Protein AF-A0A7L5C524-F1 (afdb_monomer)

InterPro domains:
  IPR001647 DNA-binding HTH domain, TetR-type [PF00440] (17-54)
  IPR001647 DNA-binding HTH domain, TetR-type [PS50977] (3-63)
  IPR009057 Homedomain-like superfamily [SSF46689] (4-65)

Foldseek 3Di:
DDQCDLVNLLVLQLVLCLPPAPVCLDLVNSCVVVVHDSVSVCVNAVDSLSSLLVSLQVLLVCLVVVNVPDDVRNLSSLLRLVVNLVPHVSSVVSNVVSLVVQLLVLLVLDPDSPDPVSNVVSVVLSVVLVVLSPPPPDDSVVSVVVNVVSVVVSVVVNPD

Organism: NCBI:txid2748098

Mean predicted aligned error: 4.9 Å

Sequence (160 aa):
MARYSRRDWLALGRLALAEAGPAALTVEALTARAGKTRGSFYHHFPTHGDFVAALAAEWRRGLADGNKPHCPYDWAVERGMRRLAAAAPAARSEVEAADAARIARLRAAQADPASPAATDYAAIAQAVRLGLLADDRADPERIDRLLRLLDEMIAAHWNE

Secondary structure (DSSP, 8-state):
-----HHHHHHHHHHHHHHH-GGGGSHHHHHHHHT--HHHHHTT-SSHHHHHHHHHHHHHHHHHSS-----TTHHHHHHHHHHHHHH-HHHHHHHHHHHHHHHHHHHHTSSSTTSHHHHHHHHHHHHHHHHHHH-SSS-HHHHHHHHHHHHHHHHHTT--

Radius of gyration: 17.45 Å; Cα contacts (8 Å, |Δi|>4): 138; chains: 1; bounding box: 41×31×53 Å

Structure (mmCIF, N/CA/C/O backbone):
data_AF-A0A7L5C524-F1
#
_entry.id   AF-A0A7L5C524-F1
#
loop_
_atom_site.group_PDB
_atom_site.id
_atom_site.type_symbol
_atom_site.label_atom_id
_atom_site.label_alt_id
_atom_site.label_comp_id
_atom_site.label_asym_id
_atom_site.label_entity_id
_atom_site.label_seq_id
_atom_site.pdbx_PDB_ins_code
_atom_site.Cartn_x
_atom_site.Cartn_y
_atom_site.Cartn_z
_atom_site.occupancy
_atom_site.B_iso_or_equiv
_atom_site.auth_seq_id
_atom_site.auth_comp_id
_atom_site.auth_asym_id
_atom_site.auth_atom_id
_atom_site.pdbx_PDB_model_num
ATOM 1 N N . MET A 1 1 ? -13.439 -22.055 20.598 1.00 52.59 1 MET A N 1
ATOM 2 C CA . MET A 1 1 ? -13.337 -20.946 19.620 1.00 52.59 1 MET A CA 1
ATOM 3 C C . MET A 1 1 ? -11.869 -20.631 19.401 1.00 52.59 1 MET A C 1
ATOM 5 O O . MET A 1 1 ? -11.168 -20.442 20.387 1.00 52.59 1 MET A O 1
ATOM 9 N N . ALA A 1 2 ? -11.396 -20.614 18.153 1.00 69.69 2 ALA A N 1
ATOM 10 C CA . ALA A 1 2 ? -10.018 -20.231 17.854 1.00 69.69 2 ALA A CA 1
ATOM 11 C C . ALA A 1 2 ? -9.776 -18.760 18.242 1.00 69.69 2 ALA A C 1
ATOM 13 O O . ALA A 1 2 ? -10.640 -17.902 18.038 1.00 69.69 2 ALA A O 1
ATOM 14 N N . ARG A 1 3 ? -8.620 -18.479 18.853 1.00 80.62 3 ARG A N 1
ATOM 15 C CA . ARG A 1 3 ? -8.201 -17.119 19.210 1.00 80.62 3 ARG A CA 1
ATOM 16 C C . ARG A 1 3 ? -7.943 -16.338 17.924 1.00 80.62 3 ARG A C 1
ATOM 18 O O . ARG A 1 3 ? -7.228 -16.831 17.061 1.00 80.62 3 ARG A O 1
ATOM 25 N N . TYR A 1 4 ? -8.497 -15.131 17.826 1.00 92.81 4 TYR A N 1
ATOM 26 C CA . TYR A 1 4 ? -8.231 -14.238 16.701 1.00 92.81 4 TYR A CA 1
ATOM 27 C C . TYR A 1 4 ? -6.750 -13.865 16.725 1.00 92.81 4 TYR A C 1
ATOM 29 O O . TYR A 1 4 ? -6.271 -13.302 17.709 1.00 92.81 4 TYR A O 1
ATOM 37 N N . SER A 1 5 ? -6.006 -14.277 15.708 1.00 96.19 5 SER A N 1
ATOM 38 C CA . SER A 1 5 ? -4.558 -14.151 15.683 1.00 96.19 5 SER A CA 1
ATOM 39 C C . SER A 1 5 ? -4.124 -12.786 15.159 1.00 96.19 5 SER A C 1
ATOM 41 O O . SER A 1 5 ? -4.884 -12.034 14.548 1.00 96.19 5 SER A O 1
ATOM 43 N N . ARG A 1 6 ? -2.836 -12.482 15.338 1.00 96.81 6 ARG A N 1
ATOM 44 C CA . ARG A 1 6 ? -2.214 -11.308 14.722 1.00 96.81 6 ARG A CA 1
ATOM 45 C C . ARG A 1 6 ? -2.361 -11.321 13.193 1.00 96.81 6 ARG A C 1
ATOM 47 O O . ARG A 1 6 ? -2.556 -10.267 12.601 1.00 96.81 6 ARG A O 1
ATOM 54 N N . ARG A 1 7 ? -2.275 -12.499 12.563 1.00 95.25 7 ARG A N 1
ATOM 55 C CA . ARG A 1 7 ? -2.425 -12.667 11.110 1.00 95.25 7 ARG A CA 1
ATOM 56 C C . ARG A 1 7 ? -3.860 -12.396 10.659 1.00 95.25 7 ARG A C 1
ATOM 58 O O . ARG A 1 7 ? -4.046 -11.747 9.637 1.00 95.25 7 ARG A O 1
ATOM 65 N N . ASP A 1 8 ? -4.854 -12.807 11.445 1.00 96.56 8 ASP A N 1
ATOM 66 C CA . ASP A 1 8 ? -6.268 -12.550 11.136 1.00 96.56 8 ASP A CA 1
ATOM 67 C C . ASP A 1 8 ? -6.587 -11.048 11.162 1.00 96.56 8 ASP A C 1
ATOM 69 O O . ASP A 1 8 ? -7.357 -10.553 10.340 1.00 96.56 8 ASP A O 1
ATOM 73 N N . TRP A 1 9 ? -5.956 -10.285 12.062 1.00 97.94 9 TRP A N 1
ATOM 74 C CA . TRP A 1 9 ? -6.074 -8.822 12.076 1.00 97.94 9 TRP A CA 1
ATOM 75 C C . TRP A 1 9 ? -5.481 -8.168 10.828 1.00 97.94 9 TRP A C 1
ATOM 77 O O . TRP A 1 9 ? -6.079 -7.241 10.288 1.00 97.94 9 TRP A O 1
ATOM 87 N N . LEU A 1 10 ? -4.328 -8.643 10.357 1.00 96.88 10 LEU A N 1
ATOM 88 C CA . LEU A 1 10 ? -3.682 -8.103 9.157 1.00 96.88 10 LEU A CA 1
ATOM 89 C C . LEU A 1 10 ? -4.461 -8.465 7.890 1.00 96.88 10 LEU A C 1
ATOM 91 O O . LEU A 1 10 ? -4.672 -7.604 7.040 1.00 96.88 10 LEU A O 1
ATOM 95 N N . ALA A 1 11 ? -4.954 -9.703 7.794 1.00 94.12 11 ALA A N 1
ATOM 96 C CA . ALA A 1 11 ? -5.819 -10.136 6.700 1.00 94.12 11 ALA A CA 1
ATOM 97 C C . ALA A 1 11 ? -7.111 -9.304 6.647 1.00 94.12 11 ALA A C 1
ATOM 99 O O . ALA A 1 11 ? -7.488 -8.814 5.583 1.00 94.12 11 ALA A O 1
ATOM 100 N N . LEU A 1 12 ? -7.740 -9.065 7.803 1.00 96.06 12 LEU A N 1
ATOM 101 C CA . LEU A 1 12 ? -8.906 -8.191 7.914 1.00 96.06 12 LEU A CA 1
ATOM 102 C C . LEU A 1 12 ? -8.589 -6.752 7.498 1.00 96.06 12 LEU A C 1
ATOM 104 O O . LEU A 1 12 ? -9.348 -6.158 6.738 1.00 96.06 12 LEU A O 1
ATOM 108 N N . GLY A 1 13 ? -7.466 -6.205 7.970 1.00 96.31 13 GLY A N 1
ATOM 109 C CA . GLY A 1 13 ? -7.001 -4.872 7.600 1.00 96.31 13 GLY A CA 1
ATOM 110 C C . GLY A 1 13 ? -6.789 -4.729 6.099 1.00 96.31 13 GLY A C 1
ATOM 111 O O . GLY A 1 13 ? -7.242 -3.761 5.500 1.00 96.31 13 GLY A O 1
ATOM 112 N N . ARG A 1 14 ? -6.158 -5.720 5.468 1.00 94.94 14 ARG A N 1
ATOM 113 C CA . ARG A 1 14 ? -5.935 -5.751 4.019 1.00 94.94 14 ARG A CA 1
ATOM 114 C C . ARG A 1 14 ? -7.254 -5.711 3.243 1.00 94.94 14 ARG A C 1
ATOM 116 O O . ARG A 1 14 ? -7.369 -4.920 2.312 1.00 94.94 14 ARG A O 1
ATOM 123 N N . LEU A 1 1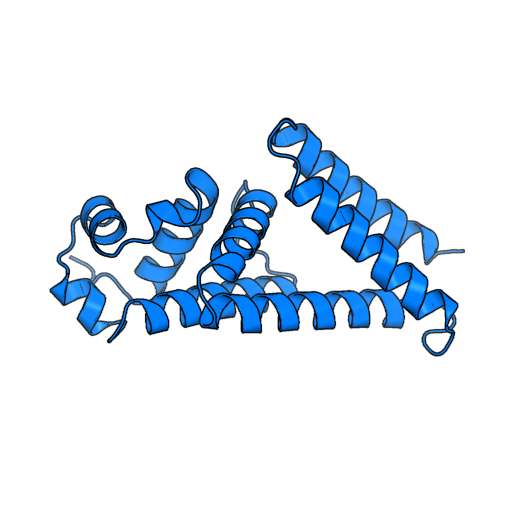5 ? -8.238 -6.523 3.638 1.00 93.69 15 LEU A N 1
ATOM 124 C CA . LEU A 1 15 ? -9.567 -6.541 3.013 1.00 93.69 15 LEU A CA 1
ATOM 125 C C . LEU A 1 15 ? -10.308 -5.214 3.217 1.00 93.69 15 LEU A C 1
ATOM 127 O O . LEU A 1 15 ? -10.798 -4.627 2.258 1.00 93.69 15 LEU A O 1
ATOM 131 N N . ALA A 1 16 ? -10.324 -4.697 4.447 1.00 95.31 16 ALA A N 1
ATOM 132 C CA . ALA A 1 16 ? -10.957 -3.419 4.765 1.00 95.31 16 ALA A CA 1
ATOM 133 C C . ALA A 1 16 ? -10.342 -2.254 3.972 1.00 95.31 16 ALA A C 1
ATOM 135 O O . ALA A 1 16 ? -11.062 -1.395 3.462 1.00 95.31 16 ALA A O 1
ATOM 136 N N . LEU A 1 17 ? -9.016 -2.258 3.821 1.00 94.62 17 LEU A N 1
ATOM 137 C CA . LEU A 1 17 ? -8.291 -1.268 3.036 1.00 94.62 17 LEU A CA 1
ATOM 138 C C . LEU A 1 17 ? -8.638 -1.338 1.544 1.00 94.62 17 LEU A C 1
ATOM 140 O O . LEU A 1 17 ? -8.789 -0.289 0.922 1.00 94.62 17 LEU A O 1
ATOM 144 N N . ALA A 1 18 ? -8.769 -2.543 0.984 1.00 91.25 18 ALA A N 1
ATOM 145 C CA . ALA A 1 18 ? -9.156 -2.739 -0.412 1.00 91.25 18 ALA A CA 1
ATOM 146 C C . ALA A 1 18 ? -10.578 -2.233 -0.694 1.00 91.25 18 ALA A C 1
ATOM 148 O O . ALA A 1 18 ? -10.816 -1.600 -1.717 1.00 91.25 18 ALA A O 1
ATOM 149 N N . GLU A 1 19 ? -11.510 -2.498 0.222 1.00 90.94 19 GLU A N 1
ATOM 150 C CA . GLU A 1 19 ? -12.929 -2.182 0.043 1.00 90.94 19 GLU A CA 1
ATOM 151 C C . GLU A 1 19 ? -13.248 -0.700 0.268 1.00 90.94 19 GLU A C 1
ATOM 153 O O . GLU A 1 19 ? -14.038 -0.118 -0.470 1.00 90.94 19 GLU A O 1
ATOM 158 N N . ALA A 1 20 ? -12.665 -0.087 1.301 1.00 92.25 20 ALA A N 1
ATOM 159 C CA . ALA A 1 20 ? -13.103 1.224 1.787 1.00 92.25 20 ALA A CA 1
ATOM 160 C C . ALA A 1 20 ? -11.949 2.194 2.098 1.00 92.25 20 ALA A C 1
ATOM 162 O O . ALA A 1 20 ? -12.171 3.313 2.566 1.00 92.25 20 ALA A O 1
ATOM 163 N N . GLY A 1 21 ? -10.707 1.809 1.802 1.00 93.06 21 GLY A N 1
ATOM 164 C CA . GLY A 1 21 ? -9.548 2.672 1.983 1.00 93.06 21 GLY A CA 1
ATOM 165 C C . GLY A 1 21 ? -9.164 2.900 3.455 1.00 93.06 21 GLY A C 1
ATOM 166 O O . GLY A 1 21 ? -9.609 2.184 4.354 1.00 93.06 21 GLY A O 1
ATOM 167 N N . PRO A 1 22 ? -8.313 3.909 3.728 1.00 95.56 22 PRO A N 1
ATOM 168 C CA . PRO A 1 22 ? -7.730 4.137 5.055 1.00 95.56 22 PRO A CA 1
ATOM 169 C C . PRO A 1 22 ? -8.746 4.339 6.185 1.00 95.56 22 PRO A C 1
ATOM 171 O O . PRO A 1 22 ? -8.479 3.958 7.323 1.00 95.56 22 PRO A O 1
ATOM 174 N N . ALA A 1 23 ? -9.919 4.907 5.883 1.00 94.81 23 ALA A N 1
ATOM 175 C CA . ALA A 1 23 ? -10.968 5.159 6.871 1.00 94.81 23 ALA A CA 1
ATOM 176 C C . ALA A 1 23 ? -11.514 3.869 7.510 1.00 94.81 23 ALA A C 1
ATOM 178 O O . ALA A 1 23 ? -11.993 3.900 8.641 1.00 94.81 23 ALA A O 1
ATOM 179 N N . ALA A 1 24 ? -11.395 2.725 6.832 1.00 96.44 24 ALA A N 1
ATOM 180 C CA . ALA A 1 24 ? -11.827 1.432 7.356 1.00 96.44 24 ALA A CA 1
ATOM 181 C C . ALA A 1 24 ? -10.819 0.781 8.321 1.00 96.44 24 ALA A C 1
ATOM 183 O O . ALA A 1 24 ? -11.091 -0.288 8.866 1.00 96.44 24 ALA A O 1
ATOM 184 N N . LEU A 1 25 ? -9.660 1.410 8.546 1.00 97.56 25 LEU A N 1
ATOM 185 C CA . LEU A 1 25 ? -8.599 0.890 9.410 1.00 97.56 25 LEU A CA 1
ATOM 186 C C . LEU A 1 25 ? -8.635 1.443 10.837 1.00 97.56 25 LEU A C 1
ATOM 188 O O . LEU A 1 25 ? -7.669 1.249 11.575 1.00 97.56 25 LEU A O 1
ATOM 192 N N . THR A 1 26 ? -9.698 2.135 11.251 1.00 97.12 26 THR A N 1
ATOM 193 C CA . THR A 1 26 ? -9.835 2.544 12.657 1.00 97.12 26 THR A CA 1
ATOM 194 C C . THR A 1 26 ? -9.984 1.318 13.556 1.00 97.12 26 THR A C 1
ATOM 196 O O . THR A 1 26 ? -10.510 0.280 13.143 1.00 97.12 26 THR A O 1
ATOM 199 N N . VAL A 1 27 ? -9.522 1.417 14.806 1.00 97.94 27 VAL A N 1
ATOM 200 C CA . VAL A 1 27 ? -9.633 0.305 15.765 1.00 97.94 27 VAL A CA 1
ATOM 201 C C . VAL A 1 27 ? -11.105 -0.073 15.953 1.00 97.94 27 VAL A C 1
ATOM 203 O O . VAL A 1 27 ? -11.442 -1.251 16.019 1.00 97.94 27 VAL A O 1
ATOM 206 N N . GLU A 1 28 ? -11.998 0.910 15.978 1.00 98.06 28 GLU A N 1
ATOM 207 C CA . GLU A 1 28 ? -13.445 0.740 16.091 1.00 98.06 28 GLU A CA 1
ATOM 208 C C . GLU A 1 28 ? -14.024 -0.015 14.888 1.00 98.06 28 GLU A C 1
ATOM 210 O O . GLU A 1 28 ? -14.724 -1.007 15.079 1.00 98.06 28 GLU A O 1
ATOM 215 N N . ALA A 1 29 ? -13.688 0.387 13.657 1.00 97.88 29 ALA A N 1
ATOM 216 C CA . ALA A 1 29 ? -14.171 -0.287 12.452 1.00 97.88 29 ALA A CA 1
ATOM 217 C C . ALA A 1 29 ? -13.667 -1.735 12.372 1.00 97.88 29 ALA A C 1
ATOM 219 O O . ALA A 1 29 ? -14.441 -2.656 12.101 1.00 97.88 29 ALA A O 1
ATOM 220 N N . LEU A 1 30 ? -12.384 -1.958 12.671 1.00 98.12 30 LEU A N 1
ATOM 221 C CA . LEU A 1 30 ? -11.775 -3.287 12.646 1.00 98.12 30 LEU A CA 1
ATOM 222 C C . LEU A 1 30 ? -12.372 -4.201 13.720 1.00 98.12 30 LEU A C 1
ATOM 224 O O . LEU A 1 30 ? -12.695 -5.354 13.443 1.00 98.12 30 LEU A O 1
ATOM 228 N N . THR A 1 31 ? -12.539 -3.702 14.944 1.00 97.88 31 THR A N 1
ATOM 229 C CA . THR A 1 31 ? -13.110 -4.485 16.052 1.00 97.88 31 THR A CA 1
ATOM 230 C C . THR A 1 31 ? -14.577 -4.828 15.821 1.00 97.88 31 THR A C 1
ATOM 232 O O . THR A 1 31 ? -14.956 -5.983 16.032 1.00 97.88 31 THR A O 1
ATOM 235 N N . ALA A 1 32 ? -15.371 -3.886 15.301 1.00 97.56 32 ALA A N 1
ATOM 236 C CA . ALA A 1 32 ? -16.748 -4.137 14.885 1.00 97.56 32 ALA A CA 1
ATOM 237 C C . ALA A 1 32 ? -16.813 -5.216 13.795 1.00 97.56 32 ALA A C 1
ATOM 239 O O . ALA A 1 32 ? -17.552 -6.190 13.937 1.00 97.56 32 ALA A O 1
ATOM 240 N N . ARG A 1 33 ? -15.979 -5.104 12.754 1.00 96.56 33 ARG A N 1
ATOM 241 C CA . ARG A 1 33 ? -15.935 -6.072 11.649 1.00 96.56 33 ARG A CA 1
ATOM 242 C C . ARG A 1 33 ? -15.466 -7.463 12.092 1.00 96.56 33 ARG A C 1
ATOM 244 O O . ARG A 1 33 ? -15.954 -8.460 11.576 1.00 96.56 33 ARG A O 1
ATOM 251 N N . ALA A 1 34 ? -14.549 -7.542 13.056 1.00 96.31 34 ALA A N 1
ATOM 252 C CA . ALA A 1 34 ? -14.052 -8.807 13.602 1.00 96.31 34 ALA A CA 1
ATOM 253 C C . ALA A 1 34 ? -14.997 -9.453 14.637 1.00 96.31 34 ALA A C 1
ATOM 255 O O . ALA A 1 34 ? -14.773 -10.599 15.040 1.00 96.31 34 ALA A O 1
ATOM 256 N N . GLY A 1 35 ? -15.993 -8.715 15.145 1.00 97.06 35 GLY A N 1
ATOM 257 C CA . GLY A 1 35 ? -16.767 -9.122 16.321 1.00 97.06 35 GLY A CA 1
ATOM 258 C C . GLY A 1 35 ? -15.881 -9.309 17.562 1.00 97.06 35 GLY A C 1
ATOM 259 O O . GLY A 1 35 ? -16.058 -10.266 18.322 1.00 97.06 35 GLY A O 1
ATOM 260 N N . LYS A 1 36 ? -14.862 -8.454 17.730 1.00 96.62 36 LYS A N 1
ATOM 261 C CA . LYS A 1 36 ? -13.881 -8.495 18.833 1.00 96.62 36 LYS A CA 1
ATOM 262 C C . LYS A 1 36 ? -13.846 -7.167 19.583 1.00 96.62 36 LYS A C 1
ATOM 264 O O . LYS A 1 36 ? -14.464 -6.192 19.184 1.00 96.62 36 LYS A O 1
ATOM 269 N N . THR A 1 37 ? -13.116 -7.129 20.693 1.00 97.19 37 THR A N 1
ATOM 270 C CA . THR A 1 37 ? -12.966 -5.924 21.519 1.00 97.19 37 THR A CA 1
ATOM 271 C C . THR A 1 37 ? -11.682 -5.165 21.188 1.00 97.19 37 THR A C 1
ATOM 273 O O . THR A 1 37 ? -10.711 -5.746 20.697 1.00 97.19 37 THR A O 1
ATOM 276 N N . ARG A 1 38 ? -11.626 -3.878 21.564 1.00 97.62 38 ARG A N 1
ATOM 277 C CA . ARG A 1 38 ? -10.384 -3.081 21.542 1.00 97.62 38 ARG A CA 1
ATOM 278 C C . ARG A 1 38 ? -9.254 -3.755 22.319 1.00 97.62 38 ARG A C 1
ATOM 280 O O . ARG A 1 38 ? -8.126 -3.776 21.848 1.00 97.62 38 ARG A O 1
ATOM 287 N N . GLY A 1 39 ? -9.556 -4.350 23.476 1.00 97.12 39 GLY A N 1
ATOM 288 C CA . GLY A 1 39 ? -8.56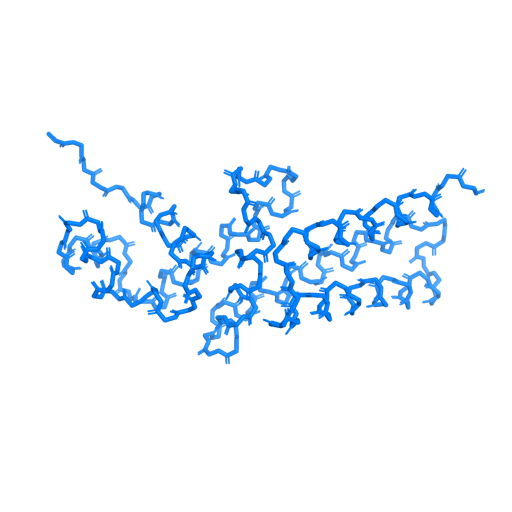6 -5.084 24.271 1.00 97.12 39 GLY A CA 1
ATOM 289 C C . GLY A 1 39 ? -7.959 -6.267 23.509 1.00 97.12 39 GLY A C 1
ATOM 290 O O . GLY A 1 39 ? -6.749 -6.471 23.555 1.00 97.12 39 GLY A O 1
ATOM 291 N N . SER A 1 40 ? -8.773 -6.995 22.734 1.00 96.31 40 SER A N 1
ATOM 292 C CA . SER A 1 40 ? -8.271 -8.056 21.854 1.00 96.31 40 SER A CA 1
ATOM 293 C C . SER A 1 40 ? -7.350 -7.515 20.764 1.00 96.31 40 SER A C 1
ATOM 295 O O . SER A 1 40 ? -6.386 -8.190 20.426 1.00 96.31 40 SER A O 1
ATOM 297 N N . PHE A 1 41 ? -7.633 -6.334 20.209 1.00 98.19 41 PHE A N 1
ATOM 298 C CA . PHE A 1 41 ? -6.766 -5.684 19.224 1.00 98.19 41 PHE A CA 1
ATOM 299 C C . PHE A 1 41 ? -5.435 -5.252 19.854 1.00 98.19 41 PHE A C 1
ATOM 301 O O . PHE A 1 41 ? -4.371 -5.649 19.377 1.00 98.19 41 PHE A O 1
ATOM 308 N N . TYR A 1 42 ? -5.488 -4.512 20.968 1.00 97.94 42 TYR A N 1
ATOM 309 C CA . TYR A 1 42 ? -4.292 -3.966 21.617 1.00 97.94 42 TYR A CA 1
ATOM 310 C C . TYR A 1 42 ? -3.373 -5.034 22.215 1.00 97.94 42 TYR A C 1
ATOM 312 O O . TYR A 1 42 ? -2.178 -4.806 22.363 1.00 97.94 42 TYR A O 1
ATOM 320 N N . HIS A 1 43 ? -3.892 -6.236 22.479 1.00 96.56 43 HIS A N 1
ATOM 321 C CA . HIS A 1 43 ? -3.058 -7.386 22.820 1.00 96.56 43 HIS A CA 1
ATOM 322 C C . HIS A 1 43 ? -2.076 -7.777 21.695 1.00 96.56 43 HIS A C 1
ATOM 324 O O . HIS A 1 43 ? -1.012 -8.323 21.973 1.00 96.56 43 HIS A O 1
ATOM 330 N N . HIS A 1 44 ? -2.420 -7.521 20.428 1.00 97.50 44 HIS A N 1
ATOM 331 C CA . HIS A 1 44 ? -1.569 -7.825 19.272 1.00 97.50 44 HIS A CA 1
ATOM 332 C C . HIS A 1 44 ? -0.786 -6.616 18.755 1.00 97.50 44 HIS A C 1
ATOM 334 O O . HIS A 1 44 ? 0.304 -6.792 18.206 1.00 97.50 44 HIS A O 1
ATOM 340 N N . PHE A 1 45 ? -1.345 -5.416 18.908 1.00 97.94 45 PHE A N 1
ATOM 341 C CA . PHE A 1 45 ? -0.776 -4.165 18.415 1.00 97.94 45 PHE A CA 1
ATOM 342 C C . PHE A 1 45 ? -0.884 -3.106 19.511 1.00 97.94 45 PHE A C 1
ATOM 344 O O . PHE A 1 45 ? -1.973 -2.565 19.696 1.00 97.94 45 PHE A O 1
ATOM 351 N N . PRO A 1 46 ? 0.200 -2.806 20.249 1.00 97.38 46 PRO A N 1
ATOM 352 C CA . PRO A 1 46 ? 0.159 -1.861 21.367 1.00 97.38 46 PRO A CA 1
ATOM 353 C C . PRO A 1 46 ? -0.423 -0.494 20.986 1.00 97.38 46 PRO A C 1
ATOM 355 O O . PRO A 1 46 ? -1.137 0.123 21.776 1.00 97.38 46 PRO A O 1
ATOM 358 N N . THR A 1 47 ? -0.184 -0.049 19.753 1.00 97.06 47 THR A N 1
ATOM 359 C CA . THR A 1 47 ? -0.777 1.154 19.172 1.00 97.06 47 THR A CA 1
ATOM 360 C C . THR A 1 47 ? -1.419 0.877 17.809 1.00 97.06 47 THR A C 1
ATOM 362 O O . THR A 1 47 ? -1.144 -0.124 17.144 1.00 97.06 47 THR A O 1
ATOM 365 N N . HIS A 1 48 ? -2.262 1.806 17.345 1.00 96.25 48 HIS A N 1
ATOM 366 C CA . HIS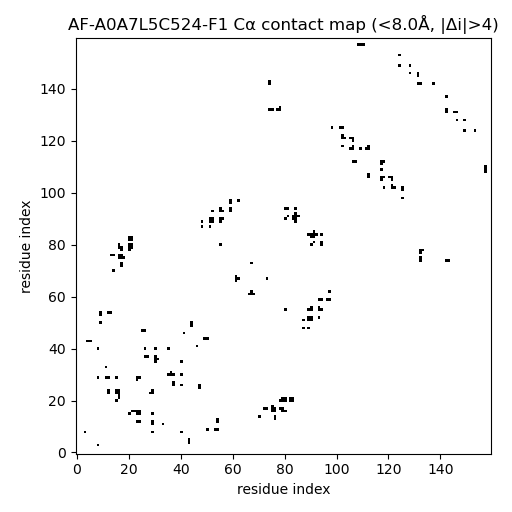 A 1 48 ? -2.759 1.785 15.961 1.00 96.25 48 HIS A CA 1
ATOM 367 C C . HIS A 1 48 ? -1.619 1.939 14.940 1.00 96.25 48 HIS A C 1
ATOM 369 O O . HIS A 1 48 ? -1.637 1.293 13.895 1.00 96.25 48 HIS A O 1
ATOM 375 N N . GLY A 1 49 ? -0.585 2.715 15.282 1.00 96.19 49 GLY A N 1
ATOM 376 C CA . GLY A 1 49 ? 0.621 2.859 14.467 1.00 96.19 49 GLY A CA 1
ATOM 377 C C . GLY A 1 49 ? 1.357 1.534 14.260 1.00 96.19 49 GLY A C 1
ATOM 378 O O . GLY A 1 49 ? 1.756 1.241 13.136 1.00 96.19 49 GLY A O 1
ATOM 379 N N . ASP A 1 50 ? 1.455 0.692 15.295 1.00 97.31 50 ASP A N 1
ATOM 380 C CA . ASP A 1 50 ? 2.078 -0.639 15.198 1.00 97.31 50 ASP A CA 1
ATOM 381 C C . ASP A 1 50 ? 1.308 -1.569 14.256 1.00 97.31 50 ASP A C 1
ATOM 383 O O . ASP A 1 50 ? 1.898 -2.373 13.528 1.00 97.31 50 ASP A O 1
ATOM 387 N N . PHE A 1 51 ? -0.022 -1.457 14.245 1.00 98.25 51 PHE A N 1
ATOM 388 C CA . PHE A 1 51 ? -0.865 -2.170 13.292 1.00 98.25 51 PHE A CA 1
ATOM 389 C C . PHE A 1 51 ? -0.632 -1.687 11.862 1.00 98.25 51 PHE A C 1
ATOM 391 O O . PHE A 1 51 ? -0.395 -2.510 10.978 1.00 98.25 51 PHE A O 1
ATOM 398 N N . VAL A 1 52 ? -0.642 -0.370 11.636 1.00 98.00 52 VAL A N 1
ATOM 399 C CA . VAL A 1 52 ? -0.402 0.218 10.310 1.00 98.00 52 VAL A CA 1
ATOM 400 C C . VAL A 1 52 ? 0.984 -0.155 9.782 1.00 98.00 52 VAL A C 1
ATOM 402 O O . VAL A 1 52 ? 1.095 -0.591 8.638 1.00 98.00 52 VAL A O 1
ATOM 405 N N . ALA A 1 53 ? 2.021 -0.053 10.618 1.00 96.94 53 ALA A N 1
ATOM 406 C CA . ALA A 1 53 ? 3.383 -0.454 10.274 1.00 96.94 53 ALA A CA 1
ATOM 407 C C . ALA A 1 53 ? 3.434 -1.924 9.843 1.00 96.94 53 ALA A C 1
ATOM 409 O O . ALA A 1 53 ? 3.985 -2.270 8.800 1.00 96.94 53 ALA A O 1
ATOM 410 N N . ALA A 1 54 ? 2.807 -2.802 10.625 1.00 97.69 54 ALA A N 1
ATOM 411 C CA . ALA A 1 54 ? 2.800 -4.225 10.339 1.00 97.69 54 ALA A CA 1
ATOM 412 C C . ALA A 1 54 ? 2.019 -4.588 9.074 1.00 97.69 54 ALA A C 1
ATOM 414 O O . ALA A 1 54 ? 2.460 -5.452 8.317 1.00 97.69 54 ALA A O 1
ATOM 415 N N . LEU A 1 55 ? 0.879 -3.935 8.853 1.00 97.19 55 LEU A N 1
ATOM 416 C CA . LEU A 1 55 ? 0.052 -4.120 7.669 1.00 97.19 55 LEU A CA 1
ATOM 417 C C . LEU A 1 55 ? 0.806 -3.684 6.405 1.00 97.19 55 LEU A C 1
ATOM 419 O O . LEU A 1 55 ? 0.851 -4.433 5.429 1.00 97.19 55 LEU A O 1
ATOM 423 N N . ALA A 1 56 ? 1.446 -2.514 6.439 1.00 96.75 56 ALA A N 1
ATOM 424 C CA . ALA A 1 56 ? 2.234 -1.999 5.323 1.00 96.75 56 ALA A CA 1
ATOM 425 C C . ALA A 1 56 ? 3.479 -2.864 5.046 1.00 96.75 56 ALA A C 1
ATOM 427 O O . ALA A 1 56 ? 3.765 -3.184 3.892 1.00 96.75 56 ALA A O 1
ATOM 428 N N . ALA A 1 57 ? 4.162 -3.343 6.090 1.00 95.38 57 ALA A N 1
ATOM 429 C CA . ALA A 1 57 ? 5.301 -4.244 5.939 1.00 95.38 57 ALA A CA 1
ATOM 430 C C . ALA A 1 57 ? 4.905 -5.607 5.341 1.00 95.38 57 ALA A C 1
ATOM 432 O O . ALA A 1 57 ? 5.652 -6.183 4.549 1.00 95.38 57 ALA A O 1
ATOM 433 N N . GLU A 1 58 ? 3.739 -6.154 5.701 1.00 93.50 58 GLU A N 1
ATOM 434 C CA . GLU A 1 58 ? 3.218 -7.385 5.090 1.00 93.50 58 GLU A CA 1
ATOM 435 C C . GLU A 1 58 ? 2.817 -7.172 3.625 1.00 93.50 58 GLU A C 1
ATOM 437 O O . GLU A 1 58 ? 3.073 -8.029 2.778 1.00 93.50 58 GLU A O 1
ATOM 442 N N . TRP A 1 59 ? 2.217 -6.024 3.305 1.00 93.12 59 TRP A N 1
ATOM 443 C CA . TRP A 1 59 ? 1.923 -5.651 1.924 1.00 93.12 59 TRP A CA 1
ATOM 444 C C . TRP A 1 59 ? 3.198 -5.575 1.077 1.00 93.12 59 TRP A C 1
ATOM 446 O O . TRP A 1 59 ? 3.257 -6.220 0.029 1.00 93.12 59 TRP A O 1
ATOM 456 N N . ARG A 1 60 ? 4.246 -4.887 1.551 1.00 92.31 60 ARG A N 1
ATOM 457 C CA . ARG A 1 60 ? 5.523 -4.796 0.826 1.00 92.31 60 ARG A CA 1
ATOM 458 C C . ARG A 1 60 ? 6.183 -6.161 0.636 1.00 92.31 60 ARG A C 1
ATOM 460 O O . ARG A 1 60 ? 6.687 -6.426 -0.451 1.00 92.31 60 ARG A O 1
ATOM 467 N N . ARG A 1 61 ? 6.173 -7.036 1.650 1.00 89.38 61 ARG A N 1
ATOM 468 C CA . ARG A 1 61 ? 6.703 -8.409 1.516 1.00 89.38 61 ARG A CA 1
ATOM 469 C C . ARG A 1 61 ? 6.000 -9.182 0.399 1.00 89.38 61 ARG A C 1
ATOM 471 O O . ARG A 1 61 ? 6.673 -9.738 -0.460 1.00 89.38 61 ARG A O 1
ATOM 478 N N . GLY A 1 62 ? 4.670 -9.106 0.331 1.00 84.69 62 GLY A N 1
ATOM 479 C CA . GLY A 1 62 ? 3.901 -9.741 -0.747 1.00 84.69 62 GLY A CA 1
ATOM 480 C C . GLY A 1 62 ? 4.252 -9.234 -2.154 1.00 84.69 62 GLY A C 1
ATOM 481 O O . GLY A 1 62 ? 4.138 -9.982 -3.120 1.00 84.69 62 GLY A O 1
ATOM 482 N N . LEU A 1 63 ? 4.726 -7.988 -2.289 1.00 81.50 63 LEU A N 1
ATOM 483 C CA . LEU A 1 63 ? 5.224 -7.463 -3.568 1.00 81.50 63 LEU A CA 1
ATOM 484 C C . LEU A 1 63 ? 6.601 -8.016 -3.964 1.00 81.50 63 LEU A C 1
ATOM 486 O O . LEU A 1 63 ? 6.911 -8.045 -5.155 1.00 81.50 63 LEU A O 1
ATOM 490 N N . ALA A 1 64 ? 7.438 -8.377 -2.989 1.00 75.69 64 ALA A N 1
ATOM 491 C CA . ALA A 1 64 ? 8.790 -8.885 -3.217 1.00 75.69 64 ALA A CA 1
ATOM 492 C C . ALA A 1 64 ? 8.787 -10.377 -3.567 1.00 75.69 64 ALA A C 1
ATOM 494 O O . ALA A 1 64 ? 9.487 -10.789 -4.486 1.00 75.69 64 ALA A O 1
ATOM 495 N N . ASP A 1 65 ? 7.956 -11.160 -2.882 1.00 69.12 65 ASP A N 1
ATOM 496 C CA . ASP A 1 65 ? 7.954 -12.621 -2.995 1.00 69.12 65 ASP A CA 1
ATOM 497 C C . ASP A 1 65 ? 7.269 -13.130 -4.278 1.00 69.12 65 ASP A C 1
ATOM 499 O O . ASP A 1 65 ? 7.185 -14.336 -4.496 1.00 69.12 65 ASP A O 1
ATOM 503 N N . GLY A 1 66 ? 6.671 -12.247 -5.091 1.00 61.47 66 GLY A N 1
ATOM 504 C CA . GLY A 1 66 ? 5.779 -12.622 -6.203 1.00 61.47 66 GLY A CA 1
ATOM 505 C C . GLY A 1 66 ? 4.472 -13.295 -5.749 1.00 61.47 66 GLY A C 1
ATOM 506 O O . GLY A 1 66 ? 3.496 -13.337 -6.495 1.00 61.47 66 GLY A O 1
ATOM 507 N N . ASN A 1 67 ? 4.425 -13.749 -4.497 1.00 49.09 67 ASN A N 1
ATOM 508 C CA . ASN A 1 67 ? 3.268 -14.230 -3.771 1.00 49.09 67 ASN A CA 1
ATOM 509 C C . ASN A 1 67 ? 2.395 -13.041 -3.357 1.00 49.09 67 ASN A C 1
ATOM 511 O O . ASN A 1 67 ? 2.337 -12.668 -2.182 1.00 49.09 67 ASN A O 1
ATOM 515 N N . LYS A 1 68 ? 1.722 -12.423 -4.332 1.00 54.69 68 LYS A N 1
ATOM 516 C CA . LYS A 1 68 ? 0.594 -11.545 -4.032 1.00 54.69 68 LYS A CA 1
ATOM 517 C C . LYS A 1 68 ? -0.451 -12.426 -3.336 1.00 54.69 68 LYS A C 1
ATOM 519 O O . LYS A 1 68 ? -0.955 -13.349 -3.981 1.00 54.69 68 LYS A O 1
ATOM 524 N N . PRO A 1 69 ? -0.761 -12.234 -2.039 1.00 43.38 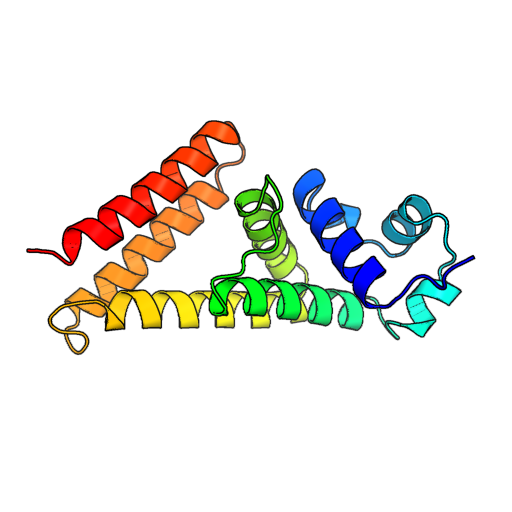69 PRO A N 1
ATOM 525 C CA . PRO A 1 69 ? -1.857 -12.972 -1.426 1.00 43.38 69 PRO A CA 1
ATOM 526 C C . PRO A 1 69 ? -3.088 -12.678 -2.272 1.00 43.38 69 PRO A C 1
ATOM 528 O O . PRO A 1 69 ? -3.401 -11.503 -2.416 1.00 43.38 69 PRO A O 1
ATOM 531 N N . HIS A 1 70 ? -3.714 -13.705 -2.856 1.00 48.72 70 HIS A N 1
ATOM 532 C CA . HIS A 1 70 ? -4.851 -13.565 -3.768 1.00 48.72 70 HIS A CA 1
ATOM 533 C C . HIS A 1 70 ? -5.980 -12.755 -3.119 1.00 48.72 70 HIS A C 1
ATOM 535 O O . HIS A 1 70 ? -6.883 -13.291 -2.478 1.00 48.72 70 HIS A O 1
ATOM 541 N N . CYS A 1 71 ? -5.917 -11.441 -3.290 1.00 49.69 71 CYS A N 1
ATOM 542 C CA . CYS A 1 71 ? -7.030 -10.538 -3.163 1.00 49.69 71 CYS A CA 1
ATOM 543 C C . CYS A 1 71 ? -7.435 -10.210 -4.603 1.00 49.69 71 CYS A C 1
ATOM 545 O O . CYS A 1 71 ? -6.589 -9.742 -5.366 1.00 49.69 71 CYS A O 1
ATOM 547 N N . PRO A 1 72 ? -8.708 -10.394 -4.995 1.00 52.12 72 PRO A N 1
ATOM 548 C CA . PRO A 1 72 ? -9.207 -9.978 -6.312 1.00 52.12 72 PRO A CA 1
ATOM 549 C C . PRO A 1 72 ? -8.962 -8.490 -6.627 1.00 52.12 72 PRO A C 1
ATOM 551 O O . PRO A 1 72 ? -9.130 -8.052 -7.758 1.00 52.12 72 PRO A O 1
ATOM 554 N N . TYR A 1 73 ? -8.561 -7.715 -5.615 1.00 61.31 73 TYR A N 1
ATOM 555 C CA . TYR A 1 73 ? -8.362 -6.278 -5.651 1.00 61.31 73 TYR A CA 1
ATOM 556 C C . TYR A 1 73 ? -6.941 -5.876 -5.223 1.00 61.31 73 TYR A C 1
ATOM 558 O O . TYR A 1 73 ? -6.770 -4.920 -4.467 1.00 61.31 73 TYR A O 1
ATOM 566 N N . ASP A 1 74 ? -5.898 -6.584 -5.668 1.00 77.88 74 ASP A N 1
ATOM 567 C CA . ASP A 1 74 ? -4.500 -6.228 -5.354 1.00 77.88 74 ASP A CA 1
ATOM 568 C C . ASP A 1 74 ? -4.164 -4.767 -5.701 1.00 77.88 74 ASP A C 1
ATOM 570 O O . ASP A 1 74 ? -3.485 -4.081 -4.931 1.00 77.88 74 ASP A O 1
ATOM 574 N N . TRP A 1 75 ? -4.704 -4.253 -6.812 1.00 85.25 75 TRP A N 1
ATOM 575 C CA . TRP A 1 75 ? -4.587 -2.838 -7.173 1.00 85.25 75 TRP A CA 1
ATOM 576 C C . TRP A 1 75 ? -5.269 -1.921 -6.141 1.00 85.25 75 TRP A C 1
ATOM 578 O O . TRP A 1 75 ? -4.755 -0.842 -5.854 1.00 85.25 75 TRP A O 1
ATOM 588 N N . ALA A 1 76 ? -6.394 -2.341 -5.549 1.00 88.44 76 ALA A N 1
ATOM 589 C CA . ALA A 1 76 ? -7.129 -1.560 -4.555 1.00 88.44 76 ALA A CA 1
ATOM 590 C C . ALA A 1 76 ? -6.416 -1.570 -3.203 1.00 88.44 76 ALA A C 1
ATOM 592 O O . ALA A 1 76 ? -6.373 -0.542 -2.530 1.00 88.44 76 ALA A O 1
ATOM 593 N N . VAL A 1 77 ? -5.788 -2.692 -2.831 1.00 91.19 77 VAL A N 1
ATOM 594 C CA . VAL A 1 77 ? -4.878 -2.741 -1.679 1.00 91.19 77 VAL A CA 1
ATOM 595 C C . VAL A 1 77 ? -3.720 -1.773 -1.903 1.00 91.19 77 VAL A C 1
ATOM 597 O O . VAL A 1 77 ? -3.448 -0.950 -1.034 1.00 91.19 77 VAL A O 1
ATOM 600 N N . GLU A 1 78 ? -3.056 -1.818 -3.064 1.00 91.00 78 GLU A N 1
ATOM 601 C CA . GLU A 1 78 ? -1.955 -0.899 -3.377 1.00 91.00 78 GLU A CA 1
ATOM 602 C C . GLU A 1 78 ? -2.415 0.571 -3.374 1.00 91.00 78 GLU A C 1
ATOM 604 O O . GLU A 1 78 ? -1.780 1.408 -2.730 1.00 91.00 78 GLU A O 1
ATOM 609 N N . ARG A 1 79 ? -3.558 0.893 -3.992 1.00 91.62 79 ARG A N 1
ATOM 610 C CA . ARG A 1 79 ? -4.181 2.228 -3.930 1.00 91.62 79 ARG A CA 1
ATOM 611 C C . ARG A 1 79 ? -4.455 2.648 -2.485 1.00 91.62 79 ARG A C 1
ATOM 613 O O . ARG A 1 79 ? -4.124 3.766 -2.089 1.00 91.62 79 ARG A O 1
ATOM 620 N N . GLY A 1 80 ? -5.039 1.761 -1.687 1.00 93.69 80 GLY A N 1
ATOM 621 C CA . GLY A 1 80 ? -5.333 1.995 -0.279 1.00 93.69 80 GLY A CA 1
ATOM 622 C C . GLY A 1 80 ? -4.071 2.257 0.543 1.00 93.69 80 GLY A C 1
ATOM 623 O O . GLY A 1 80 ? -4.055 3.203 1.327 1.00 93.69 80 GLY A O 1
ATOM 624 N N . MET A 1 81 ? -2.991 1.504 0.314 1.00 95.25 81 MET A N 1
ATOM 625 C CA . MET A 1 81 ? -1.692 1.713 0.972 1.00 95.25 81 MET A CA 1
ATOM 626 C C . MET A 1 81 ? -1.088 3.069 0.612 1.00 95.25 81 MET A C 1
ATOM 628 O O . MET A 1 81 ? -0.601 3.778 1.490 1.00 95.25 81 MET A O 1
ATOM 632 N N . ARG A 1 82 ? -1.183 3.479 -0.658 1.00 93.94 82 ARG A N 1
ATOM 633 C CA . ARG A 1 82 ? -0.720 4.801 -1.111 1.00 93.94 82 ARG A CA 1
ATOM 634 C C . ARG A 1 82 ? -1.501 5.937 -0.454 1.00 93.94 82 ARG A C 1
ATOM 636 O O . ARG A 1 82 ? -0.904 6.901 0.015 1.00 93.94 82 ARG A O 1
ATOM 643 N N . ARG A 1 83 ? -2.825 5.802 -0.342 1.00 94.19 83 ARG A N 1
ATOM 644 C CA . ARG A 1 83 ? -3.661 6.764 0.396 1.00 94.19 83 ARG A CA 1
ATOM 645 C C . ARG A 1 83 ? -3.345 6.765 1.893 1.00 94.19 83 ARG A C 1
ATOM 647 O O . ARG A 1 83 ? -3.304 7.825 2.505 1.00 94.19 83 ARG A O 1
ATOM 654 N N . LEU A 1 84 ? -3.085 5.598 2.482 1.00 95.56 84 LEU A N 1
ATOM 655 C CA . LEU A 1 84 ? -2.711 5.471 3.892 1.00 95.56 84 LEU A CA 1
ATOM 656 C C . LEU A 1 84 ? -1.368 6.159 4.181 1.00 95.56 84 LEU A C 1
ATOM 658 O O . LEU A 1 84 ? -1.247 6.864 5.178 1.00 95.56 84 LEU A O 1
ATOM 662 N N . ALA A 1 85 ? -0.388 6.029 3.284 1.00 95.81 85 ALA A N 1
ATOM 663 C CA . ALA A 1 85 ? 0.919 6.685 3.377 1.00 95.81 85 ALA A CA 1
ATOM 664 C C . ALA A 1 85 ? 0.854 8.225 3.374 1.00 95.81 85 ALA A C 1
ATOM 666 O O . ALA A 1 85 ? 1.758 8.885 3.903 1.00 95.81 85 ALA A O 1
ATOM 667 N N . ALA A 1 86 ? -0.219 8.816 2.838 1.00 91.38 86 ALA A N 1
ATOM 668 C CA . ALA A 1 86 ? -0.433 10.258 2.922 1.00 91.38 86 ALA A CA 1
ATOM 669 C C . ALA A 1 86 ? -0.620 10.718 4.381 1.00 91.38 86 ALA A C 1
ATOM 671 O O . ALA A 1 86 ? -0.083 11.757 4.763 1.00 91.38 86 ALA A O 1
ATOM 672 N N . ALA A 1 87 ? -1.297 9.913 5.208 1.00 91.56 87 ALA A N 1
ATOM 673 C CA . ALA A 1 87 ? -1.659 10.254 6.586 1.00 91.56 87 ALA A CA 1
ATOM 674 C C . ALA A 1 87 ? -0.846 9.514 7.670 1.00 91.56 87 ALA A C 1
ATOM 676 O O . ALA A 1 87 ? -0.836 9.950 8.819 1.00 91.56 87 ALA A O 1
ATOM 677 N N . ALA A 1 88 ? -0.163 8.413 7.338 1.00 95.12 88 ALA A N 1
ATOM 678 C CA . ALA A 1 88 ? 0.539 7.567 8.305 1.00 95.12 88 ALA A CA 1
ATOM 679 C C . ALA A 1 88 ? 2.035 7.398 7.957 1.00 95.12 88 ALA A C 1
ATOM 681 O O . ALA A 1 88 ? 2.359 6.678 7.007 1.00 95.12 88 ALA A O 1
ATOM 682 N N . PRO A 1 89 ? 2.967 7.974 8.748 1.00 94.25 89 PRO A N 1
ATOM 683 C CA . PRO A 1 89 ? 4.411 7.868 8.497 1.00 94.25 89 PRO A CA 1
ATOM 684 C C . PRO A 1 89 ? 4.931 6.427 8.416 1.00 94.25 89 PRO A C 1
ATOM 686 O O . PRO A 1 89 ? 5.771 6.118 7.576 1.00 94.25 89 PRO A O 1
ATOM 689 N N . ALA A 1 90 ? 4.385 5.527 9.239 1.00 91.31 90 ALA A N 1
ATOM 690 C CA . ALA A 1 90 ? 4.758 4.115 9.218 1.00 91.31 90 ALA A CA 1
ATOM 691 C C . ALA A 1 90 ? 4.413 3.429 7.883 1.00 91.31 90 ALA A C 1
ATOM 693 O O . ALA A 1 90 ? 5.199 2.632 7.385 1.00 91.31 90 ALA A O 1
ATOM 694 N N . ALA A 1 91 ? 3.273 3.770 7.273 1.00 95.94 91 ALA A N 1
ATOM 695 C CA . ALA A 1 91 ? 2.924 3.268 5.945 1.00 95.94 91 ALA A CA 1
ATOM 696 C C . ALA A 1 91 ? 3.767 3.933 4.849 1.00 95.94 91 ALA A C 1
ATOM 698 O O . ALA A 1 91 ? 4.142 3.273 3.884 1.00 95.94 91 ALA A O 1
ATOM 699 N N . ARG A 1 92 ? 4.093 5.223 5.006 1.00 96.31 92 ARG A N 1
ATOM 700 C CA . ARG A 1 92 ? 4.908 5.975 4.043 1.00 96.31 92 ARG A CA 1
ATOM 701 C C . ARG A 1 92 ? 6.277 5.344 3.817 1.00 96.31 92 ARG A C 1
ATOM 703 O O . ARG A 1 92 ? 6.615 5.083 2.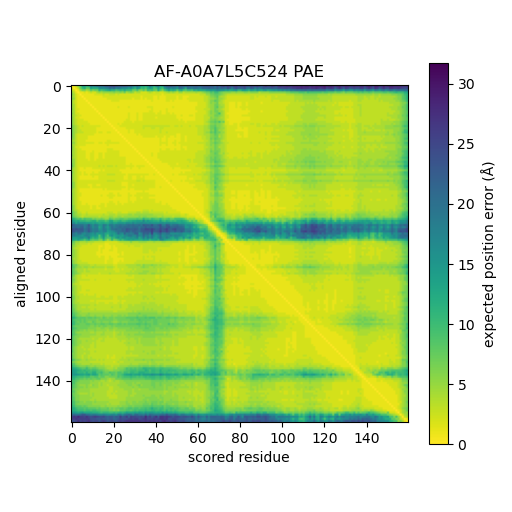670 1.00 96.31 92 ARG A O 1
ATOM 710 N N . SER A 1 93 ? 6.997 5.027 4.892 1.00 94.88 93 SER A N 1
ATOM 711 C CA . SER A 1 93 ? 8.316 4.381 4.808 1.00 94.88 93 SER A CA 1
ATOM 712 C C . SER A 1 93 ? 8.264 3.054 4.032 1.00 94.88 93 SER A C 1
ATOM 714 O O . SER A 1 93 ? 9.097 2.779 3.170 1.00 94.88 93 SER A O 1
ATOM 716 N N . GLU A 1 94 ? 7.226 2.246 4.263 1.00 95.38 94 GLU A N 1
ATOM 717 C CA . GLU A 1 94 ? 7.043 0.972 3.561 1.00 95.38 94 GLU A CA 1
ATOM 718 C C . GLU A 1 94 ? 6.653 1.162 2.081 1.00 95.38 94 GLU A C 1
ATOM 720 O O . GLU A 1 94 ? 7.097 0.391 1.229 1.00 95.38 94 GLU A O 1
ATOM 725 N N . VAL A 1 95 ? 5.863 2.189 1.744 1.00 94.81 95 VAL A N 1
ATOM 726 C CA . VAL A 1 95 ? 5.534 2.545 0.349 1.00 94.81 95 VAL A CA 1
ATOM 727 C C . VAL A 1 95 ? 6.769 3.040 -0.403 1.00 94.81 95 VAL A C 1
ATOM 729 O O . VAL A 1 95 ? 7.022 2.574 -1.511 1.00 94.81 95 VAL A O 1
ATOM 732 N N . GLU A 1 96 ? 7.570 3.914 0.203 1.00 94.75 96 GLU A N 1
ATOM 733 C CA . GLU A 1 96 ? 8.826 4.405 -0.378 1.00 94.75 96 GLU A CA 1
ATOM 734 C C . GLU A 1 96 ? 9.804 3.251 -0.635 1.00 94.75 96 GLU A C 1
ATOM 736 O O . GLU A 1 96 ? 10.369 3.139 -1.724 1.00 94.75 96 GLU A O 1
ATOM 741 N N . ALA A 1 97 ? 9.938 2.326 0.321 1.00 93.81 97 ALA A N 1
ATOM 742 C CA . ALA A 1 97 ? 10.754 1.128 0.151 1.00 93.81 97 ALA A CA 1
ATOM 743 C C . ALA A 1 97 ? 10.228 0.205 -0.965 1.00 93.81 97 ALA A C 1
ATOM 745 O O . ALA A 1 97 ? 11.018 -0.369 -1.718 1.00 93.81 97 ALA A O 1
ATOM 746 N N . ALA A 1 98 ? 8.906 0.051 -1.095 1.00 92.06 98 ALA A N 1
ATOM 747 C CA . ALA A 1 98 ? 8.297 -0.739 -2.164 1.00 92.06 98 ALA A CA 1
ATOM 748 C C . ALA A 1 98 ? 8.535 -0.115 -3.548 1.00 92.06 98 ALA A C 1
ATOM 750 O O . ALA A 1 98 ? 8.842 -0.832 -4.505 1.00 92.06 98 ALA A O 1
ATOM 751 N N . ASP A 1 99 ? 8.426 1.208 -3.649 1.00 92.31 99 ASP A N 1
ATOM 752 C CA . ASP A 1 99 ? 8.648 1.947 -4.888 1.00 92.31 99 ASP A CA 1
ATOM 753 C C . ASP A 1 99 ? 10.128 1.900 -5.294 1.00 92.31 99 ASP A C 1
ATOM 755 O O . ASP A 1 99 ? 10.426 1.546 -6.436 1.00 92.31 99 ASP A O 1
ATOM 759 N N . ALA A 1 100 ? 11.056 2.103 -4.353 1.00 92.44 100 ALA A N 1
ATOM 760 C CA . ALA A 1 100 ? 12.492 1.946 -4.591 1.00 92.44 100 ALA A CA 1
ATOM 761 C C . ALA A 1 100 ? 12.848 0.526 -5.063 1.00 92.44 100 ALA A C 1
ATOM 763 O O . ALA A 1 100 ? 13.556 0.356 -6.056 1.00 92.44 100 ALA A O 1
ATOM 764 N N . ALA A 1 101 ? 12.310 -0.508 -4.407 1.00 90.81 101 ALA A N 1
ATOM 765 C CA . ALA A 1 101 ? 12.545 -1.899 -4.791 1.00 90.81 101 ALA A CA 1
ATOM 766 C C . ALA A 1 101 ? 11.956 -2.241 -6.169 1.00 90.81 101 ALA A C 1
ATOM 768 O O . ALA A 1 101 ? 12.497 -3.081 -6.890 1.00 90.81 101 ALA A O 1
ATOM 769 N N . ARG A 1 102 ? 10.832 -1.629 -6.551 1.00 89.00 102 ARG A N 1
ATOM 770 C CA . ARG A 1 102 ? 10.231 -1.816 -7.876 1.00 89.00 102 ARG A CA 1
ATOM 771 C C . ARG A 1 102 ? 11.051 -1.120 -8.961 1.00 89.00 102 ARG A C 1
ATOM 773 O O . ARG A 1 102 ? 11.362 -1.765 -9.954 1.00 89.00 102 ARG A O 1
ATOM 780 N N . ILE A 1 103 ? 11.453 0.134 -8.747 1.00 90.50 103 ILE A N 1
ATOM 781 C CA . ILE A 1 103 ? 12.329 0.876 -9.670 1.00 90.50 103 ILE A CA 1
ATOM 782 C C . ILE A 1 103 ? 13.648 0.123 -9.866 1.00 90.50 103 ILE A C 1
ATOM 784 O O . ILE A 1 103 ? 14.066 -0.093 -11.000 1.00 90.50 103 ILE A O 1
ATOM 788 N N . ALA A 1 104 ? 14.266 -0.354 -8.782 1.00 91.06 104 ALA A N 1
ATOM 789 C CA . ALA A 1 104 ? 15.502 -1.128 -8.852 1.00 91.06 104 ALA A CA 1
ATOM 790 C C . ALA A 1 104 ? 15.347 -2.411 -9.684 1.00 91.06 104 ALA A C 1
ATOM 792 O O . ALA A 1 104 ? 16.209 -2.702 -10.507 1.00 91.06 104 ALA A O 1
ATOM 793 N N . ARG A 1 105 ? 14.238 -3.149 -9.525 1.00 88.69 105 ARG A N 1
ATOM 794 C CA . ARG A 1 105 ? 13.952 -4.345 -10.337 1.00 88.69 105 ARG A CA 1
ATOM 795 C C . ARG A 1 105 ? 13.751 -4.017 -11.814 1.00 88.69 105 ARG A C 1
ATOM 797 O O . ARG A 1 105 ? 14.332 -4.688 -12.656 1.00 88.69 105 ARG A O 1
ATOM 804 N N . LEU A 1 106 ? 12.966 -2.983 -12.121 1.00 87.81 106 LEU A N 1
ATOM 805 C CA . LEU A 1 106 ? 12.719 -2.549 -13.501 1.00 87.81 106 LEU A CA 1
ATOM 806 C C . LEU A 1 106 ? 14.006 -2.101 -14.198 1.00 87.81 106 LEU A C 1
ATOM 808 O O . LEU A 1 106 ? 14.210 -2.417 -15.364 1.00 87.81 106 LEU A O 1
ATOM 812 N N . ARG A 1 107 ? 14.876 -1.393 -13.472 1.00 90.88 107 ARG A N 1
ATOM 813 C CA . ARG A 1 107 ? 16.195 -0.975 -13.948 1.00 90.88 107 ARG A CA 1
ATOM 814 C C . ARG A 1 107 ? 17.124 -2.172 -14.157 1.00 90.88 107 ARG A C 1
ATOM 816 O O . ARG A 1 107 ? 17.789 -2.243 -15.180 1.00 90.88 107 ARG A O 1
ATOM 823 N N . ALA A 1 108 ? 17.174 -3.103 -13.204 1.00 90.06 108 ALA A N 1
ATOM 824 C CA . ALA A 1 108 ? 18.027 -4.291 -13.278 1.00 90.06 108 ALA A CA 1
ATOM 825 C C . ALA A 1 108 ? 17.653 -5.242 -14.426 1.00 90.06 108 ALA A C 1
ATOM 827 O O . ALA A 1 108 ? 18.494 -6.021 -14.857 1.00 90.06 108 ALA A O 1
ATOM 828 N N . ALA A 1 109 ? 16.412 -5.174 -14.909 1.00 86.62 109 ALA A N 1
ATOM 829 C CA . ALA A 1 109 ? 15.933 -5.958 -16.040 1.00 86.62 109 ALA A CA 1
ATOM 830 C C . ALA A 1 109 ? 16.297 -5.362 -17.417 1.00 86.62 109 ALA A C 1
ATOM 832 O O . ALA A 1 109 ? 16.050 -6.000 -18.432 1.00 86.62 109 ALA A O 1
ATOM 833 N N . GLN A 1 110 ? 16.867 -4.152 -17.471 1.00 85.81 110 GLN A N 1
ATOM 834 C CA . GLN A 1 110 ? 17.301 -3.525 -18.725 1.00 85.81 110 GLN A CA 1
ATOM 835 C C . GLN A 1 110 ? 18.609 -4.140 -19.240 1.00 85.81 110 GLN A C 1
ATOM 837 O O . GLN A 1 110 ? 19.427 -4.598 -18.447 1.00 85.81 110 GLN A O 1
ATOM 842 N N . ALA A 1 111 ? 18.844 -4.079 -20.556 1.00 88.56 111 ALA A N 1
ATOM 843 C CA . ALA A 1 111 ? 20.078 -4.582 -21.173 1.00 88.56 111 ALA A CA 1
ATOM 844 C C . ALA A 1 111 ? 21.344 -3.876 -20.644 1.00 88.56 111 ALA A C 1
ATOM 846 O O . ALA A 1 111 ? 22.369 -4.518 -20.423 1.00 88.56 111 ALA A O 1
ATOM 847 N N . ASP A 1 112 ? 21.250 -2.567 -20.381 1.00 91.25 112 ASP A N 1
ATOM 848 C CA . ASP A 1 112 ? 22.271 -1.788 -19.674 1.00 91.25 112 ASP A CA 1
ATOM 849 C C . ASP A 1 112 ? 21.675 -1.133 -18.412 1.00 91.25 112 ASP A C 1
ATOM 851 O O . ASP A 1 112 ? 21.225 0.021 -18.454 1.00 91.25 112 ASP A O 1
ATOM 855 N N . PRO A 1 113 ? 21.683 -1.837 -17.261 1.00 91.75 113 PRO A N 1
ATOM 856 C CA . PRO A 1 113 ? 21.165 -1.311 -16.001 1.00 91.75 113 PRO A CA 1
ATOM 857 C C . PRO A 1 113 ? 21.945 -0.118 -15.447 1.00 91.75 113 PRO A C 1
ATOM 859 O O . PRO A 1 113 ? 21.476 0.521 -14.503 1.00 91.75 113 PRO A O 1
ATOM 862 N N . ALA A 1 114 ? 23.160 0.155 -15.927 1.00 93.00 114 ALA A N 1
ATOM 863 C CA . ALA A 1 114 ? 23.951 1.294 -15.472 1.00 93.00 114 ALA A CA 1
ATOM 864 C C . ALA A 1 114 ? 23.598 2.580 -16.234 1.00 93.00 114 ALA A C 1
ATOM 866 O O . ALA A 1 114 ? 23.918 3.672 -15.758 1.00 93.00 114 ALA A O 1
ATOM 867 N N . SER A 1 115 ? 22.912 2.463 -17.374 1.00 94.06 115 SER A N 1
ATOM 868 C CA . SER A 1 115 ? 22.548 3.607 -18.203 1.00 94.06 115 SER A CA 1
ATOM 869 C C . SER A 1 115 ? 21.574 4.573 -17.500 1.00 94.06 115 SER A C 1
ATOM 871 O O . SER A 1 115 ? 20.677 4.149 -16.757 1.00 94.06 115 SER A O 1
ATOM 873 N N . PRO A 1 116 ? 21.678 5.890 -17.770 1.00 93.94 116 PRO A N 1
ATOM 874 C CA . PRO A 1 116 ? 20.656 6.857 -17.365 1.00 93.94 116 PRO A CA 1
ATOM 875 C C . PRO A 1 116 ? 19.265 6.491 -17.904 1.00 93.94 116 PRO A C 1
ATOM 877 O O . PRO A 1 116 ? 18.286 6.548 -17.165 1.00 93.94 116 PRO A O 1
ATOM 880 N N . ALA A 1 117 ? 19.197 5.996 -19.145 1.00 90.81 117 ALA A N 1
ATOM 881 C CA . ALA A 1 117 ? 17.954 5.570 -19.785 1.00 90.81 117 ALA A CA 1
ATOM 882 C C . ALA A 1 117 ? 17.229 4.460 -19.003 1.00 90.81 117 ALA A C 1
ATOM 884 O O . ALA A 1 117 ? 16.011 4.520 -18.846 1.00 90.81 117 ALA A O 1
ATOM 885 N N . ALA A 1 118 ? 17.957 3.485 -18.444 1.00 89.81 118 ALA A N 1
ATOM 886 C CA . ALA A 1 118 ? 17.364 2.442 -17.607 1.00 89.81 118 ALA A CA 1
ATOM 887 C C . ALA A 1 118 ? 16.732 3.004 -16.323 1.00 89.81 118 ALA A C 1
ATOM 889 O O . ALA A 1 118 ? 15.707 2.502 -15.854 1.00 89.81 118 ALA A O 1
ATOM 890 N N . THR A 1 119 ? 17.328 4.058 -15.759 1.00 91.06 119 THR A N 1
ATOM 891 C CA . THR A 1 119 ? 16.788 4.755 -14.585 1.00 91.06 119 THR A CA 1
ATOM 892 C C . THR A 1 119 ? 15.529 5.541 -14.947 1.00 91.06 119 THR A C 1
ATOM 894 O O . THR A 1 119 ? 14.510 5.396 -14.268 1.00 91.06 119 THR A O 1
ATOM 897 N N . ASP A 1 120 ? 15.570 6.305 -16.038 1.00 92.56 120 ASP A N 1
ATOM 898 C CA . ASP A 1 120 ? 14.436 7.104 -16.510 1.00 92.56 120 ASP A CA 1
ATOM 899 C C . ASP A 1 120 ? 13.249 6.217 -16.894 1.00 92.56 120 ASP A C 1
ATOM 901 O O . ASP A 1 120 ? 12.118 6.476 -16.484 1.00 92.56 120 ASP A O 1
ATOM 905 N N . TYR A 1 121 ? 13.501 5.112 -17.599 1.00 90.38 121 TYR A N 1
ATOM 906 C CA . TYR A 1 121 ? 12.473 4.137 -17.946 1.00 90.38 121 TYR A CA 1
ATOM 907 C C . TYR A 1 121 ? 11.786 3.564 -16.703 1.00 90.38 121 TYR A C 1
ATOM 909 O O . TYR A 1 121 ? 10.556 3.552 -16.613 1.00 90.38 121 TYR A O 1
ATOM 917 N N . ALA A 1 122 ? 12.568 3.122 -15.713 1.00 90.56 122 ALA A N 1
ATOM 918 C CA . ALA A 1 122 ? 12.028 2.576 -14.474 1.00 90.56 122 ALA A CA 1
ATOM 919 C C . ALA A 1 122 ? 11.194 3.618 -13.704 1.00 90.56 122 ALA A C 1
ATOM 921 O O . ALA A 1 122 ? 10.142 3.280 -13.151 1.00 90.56 122 ALA A O 1
ATOM 922 N N . ALA A 1 123 ? 11.624 4.883 -13.705 1.00 91.31 123 ALA A N 1
ATOM 923 C CA . ALA A 1 123 ? 10.883 5.988 -13.106 1.00 91.31 123 ALA A CA 1
ATOM 924 C C . ALA A 1 123 ? 9.571 6.286 -13.855 1.00 91.31 123 ALA A C 1
ATOM 926 O O . ALA A 1 123 ? 8.528 6.428 -13.215 1.00 91.31 123 ALA A O 1
ATOM 927 N N . ILE A 1 124 ? 9.589 6.318 -15.193 1.00 93.31 124 ILE A N 1
ATOM 928 C CA . ILE A 1 124 ? 8.401 6.536 -16.035 1.00 93.31 124 ILE A CA 1
ATOM 929 C C . ILE A 1 124 ? 7.385 5.412 -15.830 1.00 93.31 124 ILE A C 1
ATOM 931 O O . ILE A 1 124 ? 6.220 5.684 -15.544 1.00 93.31 124 ILE A O 1
ATOM 935 N N . ALA A 1 125 ? 7.816 4.152 -15.913 1.00 90.19 125 ALA A N 1
ATOM 936 C CA . ALA A 1 125 ? 6.949 2.998 -15.690 1.00 90.19 125 ALA A CA 1
ATOM 937 C C . ALA A 1 125 ? 6.288 3.046 -14.305 1.00 90.19 125 ALA A C 1
ATOM 939 O O . ALA A 1 125 ? 5.093 2.765 -14.161 1.00 90.19 125 ALA A O 1
ATOM 940 N N . GLN A 1 126 ? 7.041 3.454 -13.280 1.00 91.19 126 GLN A N 1
ATOM 941 C CA . GLN A 1 126 ? 6.478 3.646 -11.953 1.00 91.19 126 GLN A CA 1
ATOM 942 C C . GLN A 1 126 ? 5.475 4.807 -11.921 1.00 91.19 126 GLN A C 1
ATOM 944 O O . GLN A 1 126 ? 4.375 4.624 -11.405 1.00 91.19 126 GLN A O 1
ATOM 949 N N . ALA A 1 127 ? 5.791 5.961 -12.509 1.00 93.12 127 ALA A N 1
ATOM 950 C CA . ALA A 1 127 ? 4.893 7.116 -12.563 1.00 93.12 127 ALA A CA 1
ATOM 951 C C . ALA A 1 127 ? 3.564 6.801 -13.274 1.00 93.12 127 ALA A C 1
ATOM 953 O O . ALA A 1 127 ? 2.501 7.178 -12.778 1.00 93.12 127 ALA A O 1
ATOM 954 N N . VAL A 1 128 ? 3.598 6.049 -14.380 1.00 92.38 128 VAL A N 1
ATOM 955 C CA . VAL A 1 128 ? 2.388 5.590 -15.085 1.00 92.38 128 VAL A CA 1
ATOM 956 C C . VAL A 1 128 ? 1.521 4.729 -14.167 1.00 92.38 128 VAL A C 1
ATOM 958 O O . VAL A 1 128 ? 0.323 4.984 -14.037 1.00 92.38 128 VAL A O 1
ATOM 961 N N . ARG A 1 129 ? 2.117 3.758 -13.461 1.00 91.62 129 ARG A N 1
ATOM 962 C CA . ARG A 1 129 ? 1.401 2.940 -12.468 1.00 91.62 129 ARG A CA 1
ATOM 963 C C . ARG A 1 129 ? 0.753 3.804 -11.385 1.00 91.62 129 ARG A C 1
ATOM 965 O O . ARG A 1 129 ? -0.404 3.566 -11.043 1.00 91.62 129 ARG A O 1
ATOM 972 N N . LEU A 1 130 ? 1.467 4.800 -10.855 1.00 90.88 130 LEU A N 1
ATOM 973 C CA . LEU A 1 130 ? 0.909 5.728 -9.865 1.00 90.88 130 LEU A CA 1
ATOM 974 C C . LEU A 1 130 ? -0.295 6.490 -10.414 1.00 90.88 130 LEU A C 1
ATOM 976 O O . LEU A 1 130 ? -1.304 6.588 -9.723 1.00 90.88 130 LEU A O 1
ATOM 980 N N . GLY A 1 131 ? -0.206 6.982 -11.651 1.00 91.44 131 GLY A N 1
ATOM 981 C CA . GLY A 1 131 ? -1.303 7.678 -12.321 1.00 91.44 131 GLY A CA 1
ATOM 982 C C . GLY A 1 131 ? -2.552 6.805 -12.448 1.00 91.44 131 GLY A C 1
ATOM 983 O O . GLY A 1 131 ? -3.637 7.230 -12.061 1.00 91.44 131 GLY A O 1
ATOM 984 N N . LEU A 1 132 ? -2.392 5.553 -12.889 1.00 89.62 132 LEU A N 1
ATOM 985 C CA . LEU A 1 132 ? -3.493 4.583 -12.972 1.00 89.62 132 LEU A CA 1
ATOM 986 C C . LEU A 1 132 ? -4.116 4.296 -11.596 1.00 89.62 132 LEU A C 1
ATOM 988 O O . LEU A 1 132 ? -5.333 4.186 -11.451 1.00 89.62 132 LEU A O 1
ATOM 992 N N . LEU A 1 133 ? -3.287 4.203 -10.555 1.00 88.50 133 LEU A N 1
ATOM 993 C CA . LEU A 1 133 ? -3.748 3.984 -9.187 1.00 88.50 133 LEU A CA 1
ATOM 994 C C . LEU A 1 133 ? -4.393 5.221 -8.557 1.00 88.50 133 LEU A C 1
ATOM 996 O O . LEU A 1 133 ? -5.158 5.051 -7.616 1.00 88.50 133 LEU A O 1
ATOM 1000 N N . ALA A 1 134 ? -4.111 6.429 -9.034 1.00 87.75 134 ALA A N 1
ATOM 1001 C CA . ALA A 1 134 ? -4.707 7.662 -8.524 1.00 87.75 134 ALA A CA 1
ATOM 1002 C C . ALA A 1 134 ? -6.043 8.018 -9.202 1.00 87.75 134 ALA A C 1
ATOM 1004 O O . ALA A 1 134 ? -6.766 8.877 -8.700 1.00 87.75 134 ALA A O 1
ATOM 1005 N N . ASP A 1 135 ? -6.380 7.379 -10.328 1.00 85.56 135 ASP A N 1
ATOM 1006 C CA . ASP A 1 135 ? -7.620 7.659 -11.050 1.00 85.56 135 ASP A CA 1
ATOM 1007 C C . ASP A 1 135 ? -8.840 7.035 -10.352 1.00 85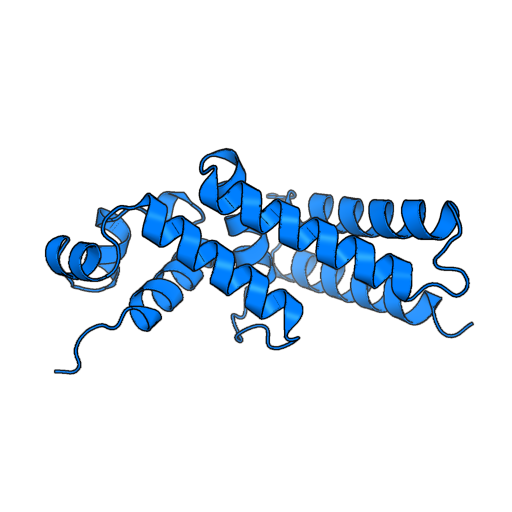.56 135 ASP A C 1
ATOM 1009 O O . ASP A 1 135 ? -9.160 5.852 -10.506 1.00 85.56 135 ASP A O 1
ATOM 1013 N N . ASP A 1 136 ? -9.538 7.859 -9.576 1.00 78.00 136 ASP A N 1
ATOM 1014 C CA . ASP A 1 136 ? -10.759 7.483 -8.860 1.00 78.00 136 ASP A CA 1
ATOM 1015 C C . ASP A 1 136 ? -12.004 7.415 -9.748 1.00 78.00 136 ASP A C 1
ATOM 1017 O O . ASP A 1 136 ? -13.042 6.925 -9.309 1.00 78.00 136 ASP A O 1
ATOM 1021 N N . ARG A 1 137 ? -11.916 7.898 -10.991 1.00 78.56 137 ARG A N 1
ATOM 1022 C CA . ARG A 1 137 ? -13.014 7.863 -11.966 1.00 78.56 137 ARG A CA 1
ATOM 1023 C C . ARG A 1 137 ? -12.968 6.604 -12.822 1.00 78.56 137 ARG A C 1
ATOM 1025 O O . ARG A 1 137 ? -13.969 6.262 -13.448 1.00 78.56 137 ARG A O 1
ATOM 1032 N N . ALA A 1 138 ? -11.810 5.954 -12.895 1.00 76.44 138 ALA A N 1
ATOM 1033 C CA . ALA A 1 138 ? -11.634 4.753 -13.683 1.00 76.44 138 ALA A CA 1
ATOM 1034 C C . ALA A 1 138 ? -12.336 3.553 -13.040 1.00 76.44 138 ALA A C 1
ATOM 1036 O O . ALA A 1 138 ? -12.246 3.307 -11.838 1.00 76.44 138 ALA A O 1
ATOM 1037 N N . ASP A 1 139 ? -13.006 2.788 -13.894 1.00 84.44 139 ASP A N 1
ATOM 1038 C CA . ASP A 1 139 ? -13.572 1.491 -13.557 1.00 84.44 139 ASP A CA 1
ATOM 1039 C C . ASP A 1 139 ? -12.479 0.533 -13.014 1.00 84.44 139 ASP A C 1
ATOM 1041 O O . ASP A 1 139 ? -11.423 0.397 -13.648 1.00 84.44 139 ASP A O 1
ATOM 1045 N N . PRO A 1 140 ? -12.702 -0.128 -11.860 1.00 82.94 140 PRO A N 1
ATOM 1046 C CA . PRO A 1 140 ? -11.831 -1.162 -11.302 1.00 82.94 140 PRO A CA 1
ATOM 1047 C C . PRO A 1 140 ? -11.278 -2.178 -12.302 1.00 82.94 140 PRO A C 1
ATOM 1049 O O . PRO A 1 140 ? -10.073 -2.438 -12.307 1.00 82.94 140 PRO A O 1
ATOM 1052 N N . GLU A 1 141 ? -12.130 -2.738 -13.165 1.00 84.50 141 GLU A N 1
ATOM 1053 C CA . GLU A 1 141 ? -11.713 -3.762 -14.131 1.00 84.50 141 GLU A CA 1
ATOM 1054 C C . GLU A 1 141 ? -10.801 -3.165 -15.204 1.00 84.50 141 GLU A C 1
ATOM 1056 O O . GLU A 1 141 ? -9.822 -3.782 -15.640 1.00 84.50 141 GLU A O 1
ATOM 1061 N N . ARG A 1 142 ? -11.077 -1.920 -15.610 1.00 87.25 142 ARG A N 1
ATOM 1062 C CA . ARG A 1 142 ? -10.194 -1.158 -16.494 1.00 87.25 142 ARG A CA 1
AT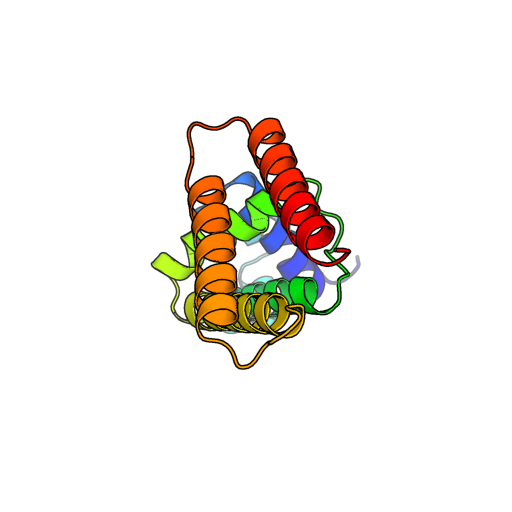OM 1063 C C . ARG A 1 142 ? -8.831 -0.895 -15.856 1.00 87.25 142 ARG A C 1
ATOM 1065 O O . ARG A 1 142 ? -7.834 -1.068 -16.553 1.00 87.25 142 ARG A O 1
ATOM 1072 N N . ILE A 1 143 ? -8.761 -0.478 -14.591 1.00 86.50 143 ILE A N 1
ATOM 1073 C CA . ILE A 1 143 ? -7.481 -0.226 -13.898 1.00 86.50 143 ILE A CA 1
ATOM 1074 C C . ILE A 1 143 ? -6.645 -1.502 -13.863 1.00 86.50 143 ILE A C 1
ATOM 1076 O O . ILE A 1 143 ? -5.479 -1.493 -14.253 1.00 86.50 143 ILE A O 1
ATOM 1080 N N . ASP A 1 144 ? -7.258 -2.602 -13.445 1.00 84.00 144 ASP A N 1
ATOM 1081 C CA . ASP A 1 144 ? -6.622 -3.910 -13.356 1.00 84.00 144 ASP A CA 1
ATOM 1082 C C . ASP A 1 144 ? -6.097 -4.390 -14.726 1.00 84.00 144 ASP A C 1
ATOM 1084 O O . ASP A 1 144 ? -4.940 -4.800 -14.853 1.00 84.00 144 ASP A O 1
ATOM 1088 N N . ARG A 1 145 ? -6.892 -4.222 -15.793 1.00 87.12 145 ARG A N 1
ATOM 1089 C CA . ARG A 1 145 ? -6.460 -4.497 -17.174 1.00 87.12 145 ARG A CA 1
ATOM 1090 C C . ARG A 1 145 ? -5.284 -3.620 -17.614 1.00 87.12 145 ARG A C 1
ATOM 1092 O O . ARG A 1 145 ? -4.359 -4.132 -18.234 1.00 87.12 145 ARG A O 1
ATOM 1099 N N . LEU A 1 146 ? -5.308 -2.319 -17.319 1.00 90.25 146 LEU A N 1
ATOM 1100 C CA . LEU A 1 146 ? -4.236 -1.393 -17.707 1.00 90.25 146 LEU A CA 1
ATOM 1101 C C . LEU A 1 146 ? -2.933 -1.668 -16.952 1.00 90.25 146 LEU A C 1
ATOM 1103 O O . LEU A 1 146 ? -1.861 -1.567 -17.540 1.00 90.25 146 LEU A O 1
ATOM 1107 N N . LEU A 1 147 ? -3.014 -2.040 -15.673 1.00 86.75 147 LEU A N 1
ATOM 1108 C CA . LEU A 1 147 ? -1.841 -2.424 -14.889 1.00 86.75 147 LEU A CA 1
ATOM 1109 C C . LEU A 1 147 ? -1.208 -3.717 -15.412 1.00 86.75 147 LEU A C 1
ATOM 1111 O O . LEU A 1 147 ? 0.016 -3.777 -15.502 1.00 86.75 147 LEU A O 1
ATOM 1115 N N . ARG A 1 148 ? -2.017 -4.709 -15.814 1.00 85.31 148 ARG A N 1
ATOM 1116 C CA . ARG A 1 148 ? -1.513 -5.907 -16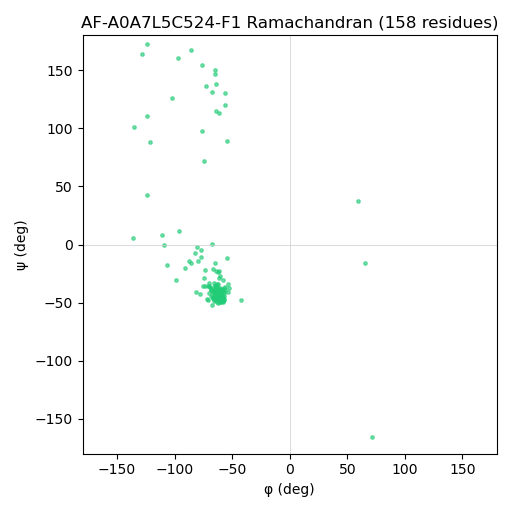.506 1.00 85.31 148 ARG A CA 1
ATOM 1117 C C . ARG A 1 148 ? -0.844 -5.571 -17.831 1.00 85.31 148 ARG A C 1
ATOM 1119 O O . ARG A 1 148 ? 0.271 -6.014 -18.061 1.00 85.31 148 ARG A O 1
ATOM 1126 N N . LEU A 1 149 ? -1.490 -4.752 -18.662 1.00 88.31 149 LEU A N 1
ATOM 1127 C CA . LEU A 1 149 ? -0.925 -4.341 -19.947 1.00 88.31 149 LEU A CA 1
ATOM 11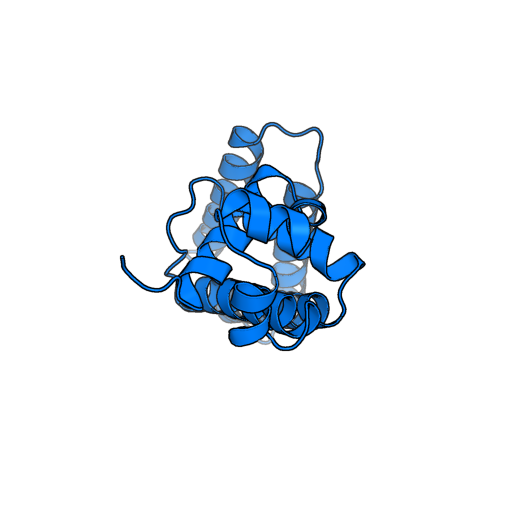28 C C . LEU A 1 149 ? 0.404 -3.597 -19.764 1.00 88.31 149 LEU A C 1
ATOM 1130 O O . LEU A 1 149 ? 1.342 -3.823 -20.516 1.00 88.31 149 LEU A O 1
ATOM 1134 N N . LEU A 1 150 ? 0.509 -2.738 -18.746 1.00 88.19 150 LEU A N 1
ATOM 1135 C CA . LEU A 1 150 ? 1.766 -2.077 -18.403 1.00 88.19 150 LEU A CA 1
ATOM 1136 C C . LEU A 1 150 ? 2.855 -3.097 -18.039 1.00 88.19 150 LEU A C 1
ATOM 1138 O O . LEU A 1 150 ? 3.979 -2.965 -18.513 1.00 88.19 150 LEU A O 1
ATOM 1142 N N . ASP A 1 151 ? 2.534 -4.111 -17.231 1.00 84.31 151 ASP A N 1
ATOM 1143 C CA . ASP A 1 151 ? 3.475 -5.184 -16.883 1.00 84.31 151 ASP A CA 1
ATOM 1144 C C . ASP A 1 151 ? 3.903 -6.004 -18.114 1.00 84.31 151 ASP A C 1
ATOM 1146 O O . ASP A 1 151 ? 5.082 -6.324 -18.257 1.00 84.31 151 ASP A O 1
ATOM 1150 N N . GLU A 1 152 ? 2.980 -6.285 -19.036 1.00 85.81 152 GLU A N 1
ATOM 1151 C CA . GLU A 1 152 ? 3.259 -6.968 -20.306 1.00 85.81 152 GLU A CA 1
ATOM 1152 C C . GLU A 1 152 ? 4.140 -6.129 -21.236 1.00 85.81 152 GLU A C 1
ATOM 1154 O O . GLU A 1 152 ? 5.120 -6.640 -21.769 1.00 85.81 152 GLU A O 1
ATOM 1159 N N . MET A 1 153 ? 3.842 -4.836 -21.401 1.00 86.44 153 MET A N 1
ATOM 1160 C CA . MET A 1 153 ? 4.661 -3.910 -22.192 1.00 86.44 153 MET A CA 1
ATOM 1161 C C . MET A 1 153 ? 6.081 -3.818 -21.637 1.00 86.44 153 MET A C 1
ATOM 1163 O O . MET A 1 153 ? 7.046 -3.813 -22.397 1.00 86.44 153 MET A O 1
ATOM 1167 N N . ILE A 1 154 ? 6.202 -3.776 -20.308 1.00 83.94 154 ILE A N 1
ATOM 1168 C CA . ILE A 1 154 ? 7.491 -3.763 -19.627 1.00 83.94 154 ILE A CA 1
ATOM 1169 C C . ILE A 1 154 ? 8.266 -5.052 -19.907 1.00 83.94 154 ILE A C 1
ATOM 1171 O O . ILE A 1 154 ? 9.447 -4.972 -20.224 1.00 83.94 154 ILE A O 1
ATOM 1175 N N . ALA A 1 155 ? 7.611 -6.211 -19.822 1.00 78.38 155 ALA A N 1
ATOM 1176 C CA . ALA A 1 155 ? 8.241 -7.503 -20.070 1.00 78.38 155 ALA A CA 1
ATOM 1177 C C . ALA A 1 155 ? 8.594 -7.733 -21.551 1.00 78.38 155 ALA A C 1
ATOM 1179 O O . ALA A 1 155 ? 9.615 -8.348 -21.850 1.00 78.38 155 ALA A O 1
ATOM 1180 N N . ALA A 1 156 ? 7.770 -7.248 -22.483 1.00 77.62 156 ALA A N 1
ATOM 1181 C CA . ALA A 1 156 ? 7.989 -7.394 -23.921 1.00 77.62 156 ALA A CA 1
ATOM 1182 C C . ALA A 1 156 ? 9.177 -6.559 -24.418 1.00 77.62 156 ALA A C 1
ATOM 1184 O O . ALA A 1 156 ? 9.910 -7.013 -25.290 1.00 77.62 156 ALA A O 1
ATOM 1185 N N . HIS A 1 157 ? 9.421 -5.389 -23.814 1.00 67.31 157 HIS A N 1
ATOM 1186 C CA . HIS A 1 157 ? 10.578 -4.539 -24.116 1.00 67.31 157 HIS A CA 1
ATOM 1187 C C . HIS A 1 157 ? 11.931 -5.155 -23.691 1.00 67.31 157 HIS A C 1
ATOM 1189 O O . HIS A 1 157 ? 12.969 -4.526 -23.861 1.00 67.31 157 HIS A O 1
ATOM 1195 N N . TRP A 1 158 ? 11.933 -6.366 -23.120 1.00 56.91 158 TRP A N 1
ATOM 1196 C CA . TRP A 1 158 ? 13.128 -7.074 -22.645 1.00 56.91 158 TRP A CA 1
ATOM 1197 C C . TRP A 1 158 ? 13.524 -8.290 -23.500 1.00 56.91 158 TRP A C 1
ATOM 1199 O O . TRP A 1 158 ? 14.506 -8.952 -23.172 1.00 56.91 158 TRP A O 1
ATOM 1209 N N . ASN A 1 159 ? 12.776 -8.601 -24.567 1.00 47.38 159 ASN A N 1
ATOM 1210 C CA . ASN A 1 159 ? 13.017 -9.767 -25.434 1.00 47.38 159 ASN A CA 1
ATOM 1211 C C . ASN A 1 159 ? 13.520 -9.415 -26.853 1.00 47.38 159 ASN A C 1
ATOM 1213 O O . ASN A 1 159 ? 13.601 -10.312 -27.693 1.00 47.38 159 ASN A O 1
ATOM 1217 N N . GLU A 1 160 ? 13.857 -8.151 -27.117 1.00 46.25 160 GLU A N 1
ATOM 1218 C CA . GLU A 1 160 ? 14.523 -7.677 -28.346 1.00 46.25 160 GLU A CA 1
ATOM 1219 C C . GLU A 1 160 ? 15.900 -7.096 -28.010 1.00 46.25 160 GLU A C 1
ATOM 1221 O O . GLU A 1 160 ? 16.844 -7.352 -28.793 1.00 46.25 160 GLU A O 1
#

Solvent-accessible surface area (backbone atoms only — not comparable to full-atom values): 8781 Å² total; per-residue (Å²): 130,85,76,87,44,68,65,55,53,40,54,49,44,49,51,33,22,36,76,62,23,56,78,38,64,39,69,67,51,44,20,63,75,67,75,50,50,66,68,66,49,39,74,71,25,86,41,72,63,53,43,44,30,51,42,32,49,53,53,40,48,26,69,71,70,72,54,58,76,92,48,101,45,55,68,35,34,52,35,18,48,56,59,32,26,76,81,32,71,55,25,30,57,35,50,53,53,42,50,52,54,47,32,51,51,52,14,64,62,37,96,53,49,84,40,68,65,25,50,51,50,20,51,50,59,49,51,53,52,51,53,57,54,66,46,83,86,59,53,69,71,56,44,56,50,52,55,49,50,52,52,47,55,58,56,57,75,63,77,123

Nearest PDB structures (foldseek):
  3hta-assembly2_C  TM=6.093E-01  e=1.218E-03  Streptomyces lividans
  6o6n-assembly1_A  TM=5.071E-01  e=5.749E-03  Mycobacterium tuberculosis
  3kkd-assembly3_C  TM=6.095E-01  e=4.001E-02  Pseudomonas aeruginosa PAO1
  3bjb-assembly2_C  TM=3.638E-01  e=1.029E-02  Rhodococcus jostii RHA1
  6of0-assembly2_D  TM=4.345E-01  e=3.459E-02  Neisseria gonorrhoeae

pLDDT: mean 88.45, std 12.05, range [43.38, 98.25]